Protein AF-A0A095AE59-F1 (afdb_monomer_lite)

Secondary structure (DSSP, 8-state):
---------GGGTGGGTT---------------SS-----PPP----S----HHHHHHHHHHHHHHHH-GGGS---SPPPP-TT--S--HHHHHHHHHHHHHHHHHT-PPPPPHHHHHHHHHHS-SS--THHHHHHHHHHHHHHHHTTS--

Radius of gyration: 30.9 Å; chains: 1; bounding box: 45×102×58 Å

Foldseek 3Di:
DDDDDDDDPCVVVVVPVPDDDDDDDDDDDDDDPVDDDDDDDDDDDDPPPCPPVVLVVLLVVLVVCVVPPCVVVDDPDDDDDDPPPPQDPVVVVVVVVVQVVVCVVVVHHDDDDPVNVVVVVVRPDPDDDPVVVNVVSVVSNVVVVVVVPPD

Organism: Schistosoma haematobium (NCBI:txid6185)

Structure (mmCIF, N/CA/C/O backbone):
data_AF-A0A095AE59-F1
#
_entry.id   AF-A0A095AE59-F1
#
loop_
_atom_site.group_PDB
_atom_site.id
_atom_site.type_symbol
_atom_site.label_atom_id
_atom_site.label_alt_id
_atom_site.label_comp_id
_atom_site.label_asym_id
_atom_site.label_entity_id
_atom_site.label_seq_id
_atom_site.pdbx_PDB_ins_code
_atom_site.Cartn_x
_atom_site.Cartn_y
_atom_site.Cartn_z
_atom_site.occupancy
_atom_site.B_iso_or_equiv
_atom_site.auth_seq_id
_atom_site.auth_comp_id
_atom_site.auth_asym_id
_atom_site.auth_atom_id
_atom_site.pdbx_PDB_model_num
ATOM 1 N N . MET A 1 1 ? 5.897 71.742 -32.193 1.00 44.62 1 MET A N 1
ATOM 2 C CA . MET A 1 1 ? 7.334 71.741 -32.503 1.00 44.62 1 MET A CA 1
ATOM 3 C C . MET A 1 1 ? 8.038 71.369 -31.223 1.00 44.62 1 MET A C 1
ATOM 5 O O . MET A 1 1 ? 8.006 72.182 -30.319 1.00 44.62 1 MET A O 1
ATOM 9 N N . ASP A 1 2 ? 8.529 70.138 -31.137 1.00 49.59 2 ASP A N 1
ATOM 10 C CA . ASP A 1 2 ? 9.642 69.733 -30.275 1.00 49.59 2 ASP A CA 1
ATOM 11 C C . ASP A 1 2 ? 10.181 68.446 -30.899 1.00 49.59 2 ASP A C 1
ATOM 13 O O . ASP A 1 2 ? 9.523 67.403 -30.910 1.00 49.59 2 ASP A O 1
ATOM 17 N N . GLU A 1 3 ? 11.324 68.581 -31.562 1.00 55.31 3 GLU A N 1
ATOM 18 C CA . GLU A 1 3 ? 11.985 67.504 -32.283 1.00 55.31 3 GLU A CA 1
ATOM 19 C C . GLU A 1 3 ? 12.816 66.675 -31.307 1.00 55.31 3 GLU A C 1
ATOM 21 O O . GLU A 1 3 ? 13.649 67.205 -30.575 1.00 55.31 3 GLU A O 1
ATOM 26 N N . THR A 1 4 ? 12.609 65.359 -31.299 1.00 60.41 4 THR A N 1
ATOM 27 C CA . THR A 1 4 ? 13.534 64.425 -30.653 1.00 60.41 4 THR A CA 1
ATOM 28 C C . THR A 1 4 ? 14.161 63.555 -31.732 1.00 60.41 4 THR A C 1
ATOM 30 O O . THR A 1 4 ? 13.521 62.695 -32.336 1.00 60.41 4 THR A O 1
ATOM 33 N N . GLU A 1 5 ? 15.430 63.844 -32.014 1.00 61.81 5 GLU A N 1
ATOM 34 C CA . GLU A 1 5 ? 16.277 63.126 -32.960 1.00 61.81 5 GLU A CA 1
ATOM 35 C C . GLU A 1 5 ? 16.436 61.655 -32.543 1.00 61.81 5 GLU A C 1
ATOM 37 O O . GLU A 1 5 ? 17.273 61.296 -31.712 1.00 61.81 5 GLU A O 1
ATOM 42 N N . LEU A 1 6 ? 15.645 60.767 -33.142 1.00 58.19 6 LEU A N 1
ATOM 43 C CA . LEU A 1 6 ? 15.825 59.323 -33.015 1.00 58.19 6 LEU A CA 1
ATOM 44 C C . LEU A 1 6 ? 16.950 58.865 -33.949 1.00 58.19 6 LEU A C 1
ATOM 46 O O . LEU A 1 6 ? 16.722 58.513 -35.106 1.00 58.19 6 LEU A O 1
ATOM 50 N N . ARG A 1 7 ? 18.188 58.847 -33.446 1.00 63.56 7 ARG A N 1
ATOM 51 C CA . ARG A 1 7 ? 19.289 58.157 -34.132 1.00 63.56 7 ARG A CA 1
ATOM 52 C C . ARG A 1 7 ? 19.126 56.640 -33.960 1.00 63.56 7 ARG A C 1
ATOM 54 O O . ARG A 1 7 ? 19.018 56.176 -32.823 1.00 63.56 7 ARG A O 1
ATOM 61 N N . PRO A 1 8 ? 19.134 55.840 -35.040 1.00 63.72 8 PRO A N 1
ATOM 62 C CA . PRO A 1 8 ? 19.041 54.392 -34.918 1.00 63.72 8 PRO A CA 1
ATOM 63 C C . PRO A 1 8 ? 20.317 53.838 -34.273 1.00 63.72 8 PRO A C 1
ATOM 65 O O . PRO A 1 8 ? 21.432 54.096 -34.729 1.00 63.72 8 PRO A O 1
ATOM 68 N N . ASN A 1 9 ? 20.158 53.057 -33.202 1.00 62.66 9 ASN A N 1
ATOM 69 C CA . ASN A 1 9 ? 21.262 52.384 -32.521 1.00 62.66 9 ASN A CA 1
ATOM 70 C C . ASN A 1 9 ? 21.696 51.151 -33.335 1.00 62.66 9 ASN A C 1
ATOM 72 O O . ASN A 1 9 ? 21.341 50.013 -33.030 1.00 62.66 9 ASN A O 1
ATOM 76 N N . LEU A 1 10 ? 22.434 51.402 -34.421 1.00 58.81 10 LEU A N 1
ATOM 77 C CA . LEU A 1 10 ? 22.906 50.377 -35.359 1.00 58.81 10 LEU A CA 1
ATOM 78 C C . LEU A 1 10 ? 24.014 49.480 -34.780 1.00 58.81 10 LEU A C 1
ATOM 80 O O . LEU A 1 10 ? 24.376 48.481 -35.398 1.00 58.81 10 LEU A O 1
ATOM 84 N N . GLY A 1 11 ? 24.512 49.780 -33.575 1.00 57.94 11 GLY A N 1
ATOM 85 C CA . GLY A 1 11 ? 25.562 48.998 -32.918 1.00 57.94 11 GLY A CA 1
ATOM 86 C C . GLY A 1 11 ? 25.155 47.558 -32.599 1.00 57.94 11 GLY A C 1
ATOM 87 O O . GLY A 1 11 ? 26.012 46.686 -32.551 1.00 57.94 11 GLY A O 1
ATOM 88 N N . ARG A 1 12 ? 23.854 47.268 -32.444 1.00 59.34 12 ARG A N 1
ATOM 89 C CA . ARG A 1 12 ? 23.380 45.907 -32.127 1.00 59.34 12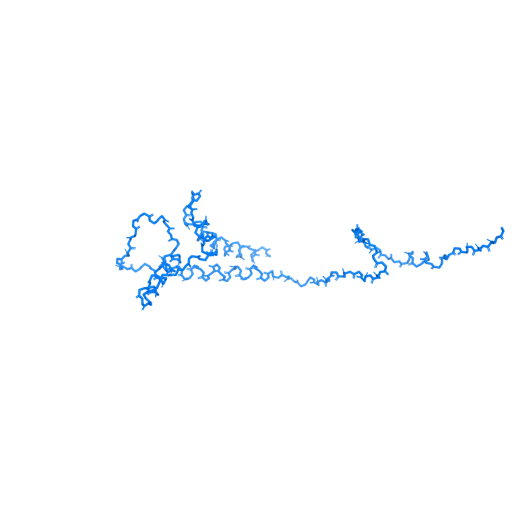 ARG A CA 1
ATOM 90 C C . ARG A 1 12 ? 23.313 44.950 -33.316 1.00 59.34 12 ARG A C 1
ATOM 92 O O . ARG A 1 12 ? 23.201 43.748 -33.099 1.00 59.34 12 ARG A O 1
ATOM 99 N N . PHE A 1 13 ? 23.350 45.451 -34.549 1.00 51.16 13 PHE A N 1
ATOM 100 C CA . PHE A 1 13 ? 23.167 44.605 -35.734 1.00 51.16 13 PHE A CA 1
ATOM 101 C C . PHE A 1 13 ? 24.470 43.979 -36.241 1.00 51.16 13 PHE A C 1
ATOM 103 O O . PHE A 1 13 ? 24.425 42.971 -36.942 1.00 51.16 13 PHE A O 1
ATOM 110 N N . VAL A 1 14 ? 25.629 44.534 -35.877 1.00 52.06 14 VAL A N 1
ATOM 111 C CA . VAL A 1 14 ? 26.927 44.078 -36.404 1.00 52.06 14 VAL A CA 1
ATOM 112 C C . VAL A 1 14 ? 27.375 42.758 -35.761 1.00 52.06 14 VAL A C 1
ATOM 114 O O . VAL A 1 14 ? 27.997 41.930 -36.423 1.00 52.06 14 VAL A O 1
ATOM 117 N N . ASP A 1 15 ? 26.961 42.486 -34.523 1.00 51.53 15 ASP A N 1
ATOM 118 C CA . ASP A 1 15 ? 27.387 41.285 -33.790 1.00 51.53 15 ASP A CA 1
ATOM 119 C C . ASP A 1 15 ? 26.660 39.997 -34.224 1.00 51.53 15 ASP A C 1
ATOM 121 O O . ASP A 1 15 ? 27.040 38.897 -33.818 1.00 51.53 15 ASP A O 1
ATOM 125 N N . ILE A 1 16 ? 25.626 40.105 -35.068 1.00 53.12 16 ILE A N 1
ATOM 126 C CA . ILE A 1 16 ? 24.824 38.960 -35.533 1.00 53.12 16 ILE A CA 1
ATOM 127 C C . ILE A 1 16 ? 25.560 38.168 -36.625 1.00 53.12 16 ILE A C 1
ATOM 129 O O . ILE A 1 16 ? 25.397 36.954 -36.723 1.00 53.12 16 ILE A O 1
ATOM 133 N N . ILE A 1 17 ? 26.406 38.821 -37.427 1.00 51.47 17 ILE A N 1
ATOM 134 C CA . ILE A 1 17 ? 26.980 38.213 -38.640 1.00 51.47 17 ILE A CA 1
ATOM 135 C C . ILE A 1 17 ? 28.113 37.220 -38.306 1.00 51.47 17 ILE A C 1
ATOM 137 O O . ILE A 1 17 ? 28.391 36.313 -39.085 1.00 51.47 17 ILE A O 1
ATOM 141 N N . ASN A 1 18 ? 28.721 37.318 -37.117 1.00 48.81 18 ASN A N 1
ATOM 142 C CA . ASN A 1 18 ? 29.879 36.497 -36.739 1.00 48.81 18 ASN A CA 1
ATOM 143 C C . ASN A 1 18 ? 29.552 35.268 -35.875 1.00 48.81 18 ASN A C 1
ATOM 145 O O . ASN A 1 18 ? 30.479 34.600 -35.413 1.00 48.81 18 ASN A O 1
ATOM 149 N N . ARG A 1 19 ? 28.274 34.935 -35.631 1.00 47.22 19 ARG A N 1
ATOM 150 C CA . ARG A 1 19 ? 27.924 33.766 -34.806 1.00 47.22 19 ARG A CA 1
ATOM 151 C C . ARG A 1 19 ? 27.335 32.627 -35.649 1.00 47.22 19 ARG A C 1
ATOM 153 O O . ARG A 1 19 ? 26.220 32.768 -36.146 1.00 47.22 19 ARG A O 1
ATOM 160 N N . PRO A 1 20 ? 28.034 31.486 -35.802 1.00 43.62 20 PRO A N 1
ATOM 161 C CA . PRO A 1 20 ? 27.492 30.352 -36.535 1.00 43.62 20 PRO A CA 1
ATOM 162 C C . PRO A 1 20 ? 26.428 29.616 -35.701 1.00 43.62 20 PRO A C 1
ATOM 164 O O . PRO A 1 20 ? 26.676 29.244 -34.559 1.00 43.62 20 PRO A O 1
ATOM 167 N N . VAL A 1 21 ? 25.253 29.459 -36.324 1.00 47.72 21 VAL A N 1
ATOM 168 C CA . VAL A 1 21 ? 24.254 28.370 -36.254 1.00 47.72 21 VAL A CA 1
ATOM 169 C C . VAL A 1 21 ? 23.987 27.717 -34.885 1.00 47.72 21 VAL A C 1
ATOM 171 O O . VAL A 1 21 ? 24.815 26.970 -34.378 1.00 47.72 21 VAL A O 1
ATOM 174 N N . CYS A 1 22 ? 22.766 27.89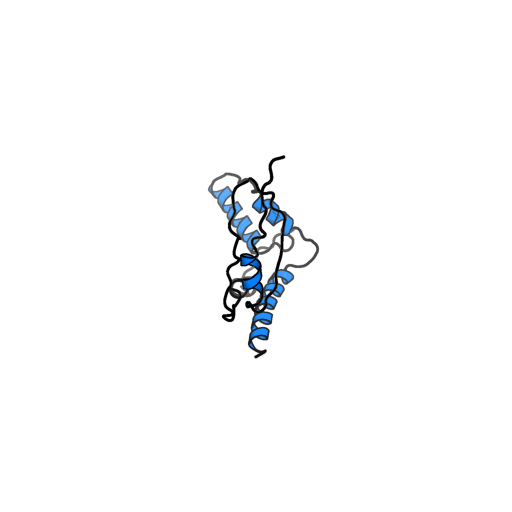1 -34.361 1.00 36.06 22 CYS A N 1
ATOM 175 C CA . CYS A 1 22 ? 21.839 26.775 -34.091 1.00 36.06 22 CYS A CA 1
ATOM 176 C C . CYS A 1 22 ? 20.494 27.262 -33.528 1.00 36.06 22 CYS A C 1
ATOM 178 O O . CYS A 1 22 ? 20.423 28.152 -32.683 1.00 36.06 22 CYS A O 1
ATOM 180 N N . GLU A 1 23 ? 19.432 26.647 -34.038 1.00 45.03 23 GLU A N 1
ATOM 181 C CA . GLU A 1 23 ? 18.020 26.864 -33.738 1.00 45.03 23 GLU A CA 1
ATOM 182 C C . GLU A 1 23 ? 17.653 26.641 -32.263 1.00 45.03 23 GLU A C 1
ATOM 184 O O . GLU A 1 23 ? 18.024 25.648 -31.641 1.00 45.03 23 GLU A O 1
ATOM 189 N N . SER A 1 24 ? 16.826 27.528 -31.714 1.00 41.09 24 SER A N 1
ATOM 190 C CA . SER A 1 24 ? 15.416 27.238 -31.397 1.00 41.09 24 SER A CA 1
ATOM 191 C C . SER A 1 24 ? 14.826 28.438 -30.658 1.00 41.09 24 SER A C 1
ATOM 193 O O . SER A 1 24 ? 15.142 28.734 -29.508 1.00 41.09 24 SER A O 1
ATOM 195 N N . VAL A 1 25 ? 13.966 29.163 -31.365 1.00 52.03 25 VAL A N 1
ATOM 196 C CA . VAL A 1 25 ? 13.066 30.148 -30.778 1.00 52.03 25 VAL A CA 1
ATOM 197 C C . VAL A 1 25 ? 11.788 29.397 -30.420 1.00 52.03 25 VAL A C 1
ATOM 199 O O . VAL A 1 25 ? 11.071 28.957 -31.312 1.00 52.03 25 VAL A O 1
ATOM 202 N N . THR A 1 26 ? 11.482 29.271 -29.132 1.00 37.47 26 THR A N 1
ATOM 203 C CA . THR A 1 26 ? 10.104 29.062 -28.671 1.00 37.47 26 THR A CA 1
ATOM 204 C C . THR A 1 26 ? 9.743 30.235 -27.779 1.00 37.47 26 THR A C 1
ATOM 206 O O . THR A 1 26 ? 10.106 30.284 -26.604 1.00 37.47 26 THR A O 1
ATOM 209 N N . VAL A 1 27 ? 9.089 31.218 -28.393 1.00 55.75 27 VAL A N 1
ATOM 210 C CA . VAL A 1 27 ? 8.369 32.280 -27.698 1.00 55.75 27 VAL A CA 1
ATOM 211 C C . VAL A 1 27 ? 7.060 31.644 -27.244 1.00 55.75 27 VAL A C 1
ATOM 213 O O . VAL A 1 27 ? 6.225 31.322 -28.083 1.00 55.75 27 VAL A O 1
ATOM 216 N N . GLU A 1 28 ? 6.898 31.410 -25.945 1.00 50.44 28 GLU A N 1
ATOM 217 C CA . GLU A 1 28 ? 5.562 31.278 -25.368 1.00 50.44 28 GLU A CA 1
ATOM 218 C C . GLU A 1 28 ? 5.323 32.464 -24.436 1.00 50.44 28 GLU A C 1
ATOM 220 O O . GLU A 1 28 ? 6.128 32.788 -23.560 1.00 50.44 28 GLU A O 1
ATOM 225 N N . ASP A 1 29 ? 4.228 33.153 -24.731 1.00 53.53 29 ASP A N 1
ATOM 226 C CA . ASP A 1 29 ? 3.824 34.452 -24.224 1.00 53.53 29 ASP A CA 1
ATOM 227 C C . ASP A 1 29 ? 3.653 34.481 -22.699 1.00 53.53 29 ASP A C 1
ATOM 229 O O . ASP A 1 29 ? 2.640 34.048 -22.146 1.00 53.53 29 ASP A O 1
ATOM 233 N N . LEU A 1 30 ? 4.602 35.105 -22.002 1.00 53.50 30 LEU A N 1
ATOM 234 C CA . LEU A 1 30 ? 4.412 35.588 -20.637 1.00 53.50 30 LEU A CA 1
ATOM 235 C C . LEU A 1 30 ? 4.291 37.110 -20.677 1.00 53.50 30 LEU A C 1
ATOM 237 O O . LEU A 1 30 ? 5.258 37.832 -20.916 1.00 53.50 30 LEU A O 1
ATOM 241 N N . LYS A 1 31 ? 3.065 37.593 -20.450 1.00 59.91 31 LYS A N 1
ATOM 242 C CA . LYS A 1 31 ? 2.748 39.015 -20.269 1.00 59.91 31 LYS A CA 1
ATOM 243 C C . LYS A 1 31 ? 3.765 39.654 -19.308 1.00 59.91 31 LYS A C 1
ATOM 245 O O . LYS A 1 31 ? 3.912 39.157 -18.188 1.00 59.91 31 LYS A O 1
ATOM 250 N N . PRO A 1 32 ? 4.440 40.754 -19.684 1.00 55.91 32 PRO A N 1
ATOM 251 C CA . PRO A 1 32 ? 5.426 41.375 -18.819 1.00 55.91 32 PRO A CA 1
ATOM 252 C C . PRO A 1 32 ? 4.707 42.137 -17.704 1.00 55.91 32 PRO A C 1
ATOM 254 O O . PRO A 1 32 ? 4.274 43.272 -17.885 1.00 55.91 32 PRO A O 1
ATOM 257 N N . ASN A 1 33 ? 4.626 41.548 -16.513 1.00 60.19 33 ASN A N 1
ATOM 258 C CA . ASN A 1 33 ? 4.391 42.306 -15.283 1.00 60.19 33 ASN A CA 1
ATOM 259 C C . ASN A 1 33 ? 5.659 43.100 -14.927 1.00 60.19 33 ASN A C 1
ATOM 261 O O . ASN A 1 33 ? 6.238 42.833 -13.888 1.00 60.19 33 ASN A O 1
ATOM 265 N N . GLY A 1 34 ? 6.143 43.996 -15.800 1.00 66.44 34 GLY A N 1
ATOM 266 C CA . GLY A 1 34 ? 7.197 45.003 -15.546 1.00 66.44 34 GLY A CA 1
ATOM 267 C C . GLY A 1 34 ? 8.546 44.547 -14.955 1.00 66.44 34 GLY A C 1
ATOM 268 O O . GLY A 1 34 ? 9.435 45.371 -14.768 1.00 66.44 34 GLY A O 1
ATOM 269 N N . VAL A 1 35 ? 8.718 43.264 -14.654 1.00 78.50 35 VAL A N 1
ATOM 270 C CA . VAL A 1 35 ? 9.838 42.692 -13.916 1.00 78.50 35 VAL A CA 1
ATOM 271 C C . VAL A 1 35 ? 10.515 41.702 -14.844 1.00 78.50 35 VAL A C 1
ATOM 273 O O . VAL A 1 35 ? 9.908 40.730 -15.292 1.00 78.50 35 VAL A O 1
ATOM 276 N N . TYR A 1 36 ? 11.775 41.984 -15.164 1.00 84.62 36 TYR A N 1
ATOM 277 C CA . TYR A 1 36 ? 12.587 41.114 -16.001 1.00 84.62 36 TYR A CA 1
ATOM 278 C C . TYR A 1 36 ? 12.739 39.742 -15.341 1.00 84.62 36 TYR A C 1
ATOM 280 O O . TYR A 1 36 ? 13.205 39.637 -14.205 1.00 84.62 36 TYR A O 1
ATOM 288 N N . GLN A 1 37 ? 12.369 38.697 -16.078 1.00 81.50 37 GLN A N 1
ATOM 289 C CA . GLN A 1 37 ? 12.560 37.317 -15.666 1.00 81.50 37 GLN A CA 1
ATOM 290 C C . GLN A 1 37 ? 13.666 36.713 -16.540 1.00 81.50 37 GLN A C 1
ATOM 292 O O . GLN A 1 37 ? 13.531 36.706 -17.766 1.00 81.50 37 GLN A O 1
ATOM 297 N N . PRO A 1 38 ? 14.786 36.259 -15.951 1.00 84.25 38 PRO A N 1
ATOM 298 C CA . PRO A 1 38 ? 15.862 35.674 -16.731 1.00 84.25 38 PRO A CA 1
ATOM 299 C C . PRO A 1 38 ? 15.381 34.392 -17.430 1.00 84.25 38 PRO A C 1
ATOM 301 O O . PRO A 1 38 ? 14.557 33.661 -16.871 1.00 84.25 38 PRO A O 1
ATOM 304 N N . PRO A 1 39 ? 15.898 34.103 -18.636 1.00 82.25 39 PRO A N 1
ATOM 305 C CA . PRO A 1 39 ? 15.518 32.916 -19.386 1.00 82.25 39 PRO A CA 1
ATOM 306 C C . PRO A 1 39 ? 15.848 31.658 -18.581 1.00 82.25 39 PRO A C 1
ATOM 308 O O . PRO A 1 39 ? 16.965 31.485 -18.088 1.00 82.25 39 PRO A O 1
ATOM 311 N N . HIS A 1 40 ? 14.861 30.776 -18.446 1.00 79.75 40 HIS A N 1
ATOM 312 C CA . HIS A 1 40 ? 15.029 29.509 -17.751 1.00 79.75 40 HIS A CA 1
ATOM 313 C C . HIS A 1 40 ? 15.851 28.556 -18.629 1.00 79.75 40 HIS A C 1
ATOM 315 O O . HIS A 1 40 ? 15.319 27.901 -19.524 1.00 79.75 40 HIS A O 1
ATOM 321 N N . LEU A 1 41 ? 17.163 28.501 -18.399 1.00 83.44 41 LEU A N 1
ATOM 322 C CA . LEU A 1 41 ? 18.056 27.611 -19.136 1.00 83.44 41 LEU A CA 1
ATOM 323 C C . LEU A 1 41 ? 17.832 26.161 -18.696 1.00 83.44 41 LEU A C 1
ATOM 325 O O . LEU A 1 41 ? 18.083 25.795 -17.547 1.00 83.44 41 LEU A O 1
ATOM 329 N N . THR A 1 42 ? 17.375 25.324 -19.623 1.00 83.00 42 THR A N 1
ATOM 330 C CA . THR A 1 42 ? 17.304 23.876 -19.420 1.00 83.00 42 THR A CA 1
ATOM 331 C C . THR A 1 42 ? 18.728 23.318 -19.319 1.00 83.00 42 THR A C 1
ATOM 333 O O . THR A 1 42 ? 19.557 23.635 -20.175 1.00 83.00 42 THR A O 1
ATOM 336 N N . PRO A 1 43 ? 19.054 22.497 -18.303 1.00 82.62 43 PRO A N 1
ATOM 337 C CA . PRO A 1 43 ? 20.394 21.937 -18.167 1.00 82.62 43 PRO A CA 1
ATOM 338 C C . PRO A 1 43 ? 20.772 21.093 -19.392 1.00 82.62 43 PRO A C 1
ATOM 340 O O . PRO A 1 43 ? 20.059 20.160 -19.769 1.00 82.62 43 PRO A O 1
ATOM 343 N N . VAL A 1 44 ? 21.918 21.418 -19.998 1.00 80.06 44 VAL A N 1
ATOM 344 C CA . VAL A 1 44 ? 22.521 20.647 -21.091 1.00 80.06 44 VAL A CA 1
ATOM 345 C C . VAL A 1 44 ? 23.296 19.487 -20.473 1.00 80.06 44 VAL A C 1
ATOM 347 O O . VAL A 1 44 ? 24.361 19.668 -19.888 1.00 80.06 44 VAL A O 1
ATOM 350 N N . PHE A 1 45 ? 22.740 18.283 -20.562 1.00 76.12 45 PHE A N 1
ATOM 351 C CA . PHE A 1 45 ? 23.387 17.076 -20.056 1.00 76.12 45 PHE A CA 1
ATOM 352 C C . PHE A 1 45 ? 24.243 16.435 -21.151 1.00 76.12 45 PHE A C 1
ATOM 354 O O . PHE A 1 45 ? 23.675 15.912 -22.113 1.00 76.12 45 PHE A O 1
ATOM 361 N N . PHE A 1 46 ? 25.564 16.386 -20.959 1.00 74.06 46 PHE A N 1
ATOM 362 C CA . PHE A 1 46 ? 26.499 15.666 -21.833 1.00 74.06 46 PHE A CA 1
ATOM 363 C C . PHE A 1 46 ? 26.049 14.214 -22.090 1.00 74.06 46 PHE A C 1
ATOM 365 O O . PHE A 1 46 ? 25.440 13.571 -21.225 1.00 74.06 46 PHE A O 1
ATOM 372 N N . GLU A 1 47 ? 26.309 13.706 -23.297 1.00 64.19 47 GLU A N 1
ATOM 373 C CA . GLU A 1 47 ? 26.053 12.312 -23.678 1.00 64.19 47 GLU A CA 1
ATOM 374 C C . GLU A 1 47 ? 27.100 11.369 -23.073 1.00 64.19 47 GLU A C 1
ATOM 376 O O . GLU A 1 47 ? 27.856 10.700 -23.766 1.00 64.19 47 GLU A O 1
ATOM 381 N N . GLU A 1 48 ? 27.144 11.266 -21.750 1.00 63.53 48 GLU A N 1
ATOM 382 C CA . GLU A 1 48 ? 27.539 9.984 -21.169 1.00 63.53 48 GLU A CA 1
ATOM 383 C C . GLU A 1 48 ? 26.424 8.999 -21.498 1.00 63.53 48 GLU A C 1
ATOM 385 O O . GLU A 1 48 ? 25.257 9.382 -21.450 1.00 63.53 48 GLU A O 1
ATOM 390 N N . SER A 1 49 ? 26.738 7.755 -21.866 1.00 62.59 49 SER A N 1
ATOM 391 C CA . SER A 1 49 ? 25.741 6.732 -22.193 1.00 62.59 49 SER A CA 1
ATOM 392 C C . SER A 1 49 ? 24.770 6.558 -21.016 1.00 62.59 49 SER A C 1
ATOM 394 O O . SER A 1 49 ? 25.031 5.799 -20.079 1.00 62.59 49 SER A O 1
ATOM 396 N N . LYS A 1 50 ? 23.665 7.317 -21.028 1.00 61.31 50 LYS A N 1
ATOM 397 C CA . LYS A 1 50 ? 22.723 7.431 -19.915 1.00 61.31 50 LYS A CA 1
ATOM 398 C C . LYS A 1 50 ? 21.962 6.122 -19.831 1.00 61.31 50 LYS A C 1
ATOM 400 O O . LYS A 1 50 ? 20.885 5.979 -20.415 1.00 61.31 50 LYS A O 1
ATOM 405 N N . LYS A 1 51 ? 22.499 5.149 -19.093 1.00 61.97 51 LYS A N 1
ATOM 406 C CA . LYS A 1 51 ? 21.688 4.038 -18.601 1.00 61.97 51 LYS A CA 1
ATOM 407 C C . LYS A 1 51 ? 20.563 4.683 -17.808 1.00 61.97 51 LYS A C 1
ATOM 409 O O . LYS A 1 51 ? 20.797 5.310 -16.779 1.00 61.97 51 LYS A O 1
ATOM 414 N N . LYS A 1 52 ? 19.346 4.649 -18.355 1.00 70.94 52 LYS A N 1
ATOM 415 C CA . LYS A 1 52 ? 18.198 5.311 -17.734 1.00 70.94 52 LYS A CA 1
ATOM 416 C C . LYS A 1 52 ? 18.004 4.636 -16.369 1.00 70.94 52 LYS A C 1
ATOM 418 O O . LYS A 1 52 ? 17.657 3.452 -16.356 1.00 70.94 52 LYS A O 1
ATOM 423 N N . PRO A 1 53 ? 18.199 5.332 -15.233 1.00 77.00 53 PRO A N 1
ATOM 424 C CA . PRO A 1 53 ? 18.172 4.705 -13.905 1.00 77.00 53 PRO A CA 1
ATOM 425 C C . PRO A 1 53 ? 16.807 4.070 -13.602 1.00 77.00 53 PRO A C 1
ATOM 427 O O . PRO A 1 53 ? 16.689 3.133 -12.814 1.00 77.00 53 PRO A O 1
ATOM 430 N N . SER A 1 54 ? 15.756 4.536 -14.283 1.00 81.19 54 SER A N 1
ATOM 431 C CA . SER A 1 54 ? 14.425 3.935 -14.262 1.00 81.19 54 SER A CA 1
ATOM 432 C C . SER A 1 54 ? 14.399 2.500 -14.796 1.00 81.19 54 SER A C 1
ATOM 434 O O . SER A 1 54 ? 13.695 1.668 -14.227 1.00 81.19 54 SER A O 1
ATOM 436 N N . ILE A 1 55 ? 15.170 2.191 -15.844 1.00 83.56 55 ILE A N 1
ATOM 437 C CA . ILE A 1 55 ? 15.233 0.855 -16.443 1.00 83.56 55 ILE A CA 1
ATOM 438 C C . ILE A 1 55 ? 15.945 -0.097 -15.487 1.00 83.56 55 ILE A C 1
ATOM 440 O O . ILE A 1 55 ? 15.419 -1.164 -15.200 1.00 83.56 55 ILE A O 1
ATOM 444 N N . GLU A 1 56 ? 17.100 0.284 -14.943 1.00 84.50 56 GLU A N 1
ATOM 445 C CA . GLU A 1 56 ? 17.834 -0.557 -13.985 1.00 84.50 56 GLU A CA 1
ATOM 446 C C . GLU A 1 56 ? 17.005 -0.841 -12.731 1.00 84.50 56 GLU A C 1
ATOM 448 O O . GLU A 1 56 ? 16.905 -1.985 -12.285 1.00 84.50 56 GLU A O 1
ATOM 453 N N . ARG A 1 57 ? 16.306 0.178 -12.220 1.00 88.81 57 ARG A N 1
ATOM 454 C CA . ARG A 1 57 ? 15.377 0.010 -11.102 1.00 88.81 57 ARG A CA 1
ATOM 455 C C . ARG A 1 57 ? 14.209 -0.910 -11.452 1.00 88.81 57 ARG A C 1
ATOM 457 O O . ARG A 1 57 ? 13.781 -1.682 -10.597 1.00 88.81 57 ARG A O 1
ATOM 464 N N . ALA A 1 58 ? 13.685 -0.836 -12.676 1.00 87.06 58 ALA A N 1
ATOM 465 C CA . ALA A 1 58 ? 12.636 -1.737 -13.142 1.00 87.06 58 ALA A CA 1
ATOM 466 C C . ALA A 1 58 ? 13.139 -3.185 -13.236 1.00 87.06 58 ALA A C 1
ATOM 468 O O . ALA A 1 58 ? 12.446 -4.080 -12.764 1.00 87.06 58 ALA A O 1
ATOM 469 N N . LYS A 1 59 ? 14.362 -3.410 -13.739 1.00 87.31 59 LYS A N 1
ATOM 470 C CA . LYS A 1 59 ? 14.996 -4.740 -13.768 1.00 87.31 59 LYS A CA 1
ATOM 471 C C . LYS A 1 59 ? 15.145 -5.317 -12.366 1.00 87.31 59 LYS A C 1
ATOM 473 O O . LYS A 1 59 ? 14.739 -6.446 -12.128 1.00 87.31 59 LYS A O 1
ATOM 478 N N . LEU A 1 60 ? 15.680 -4.533 -11.428 1.00 89.50 60 LEU A N 1
ATOM 479 C CA . LEU A 1 60 ?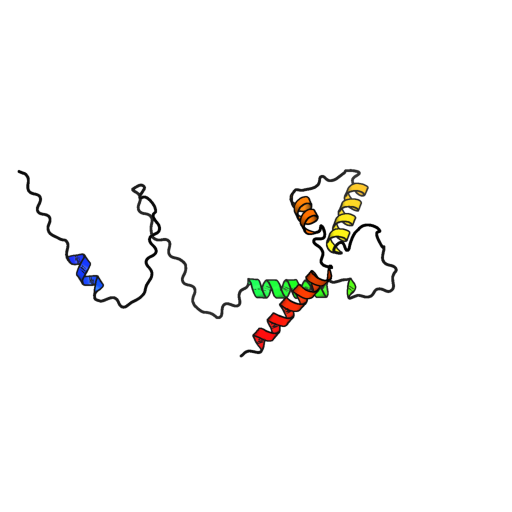 15.875 -4.989 -10.052 1.00 89.50 60 LEU A CA 1
ATOM 480 C C . LEU A 1 60 ? 14.541 -5.355 -9.389 1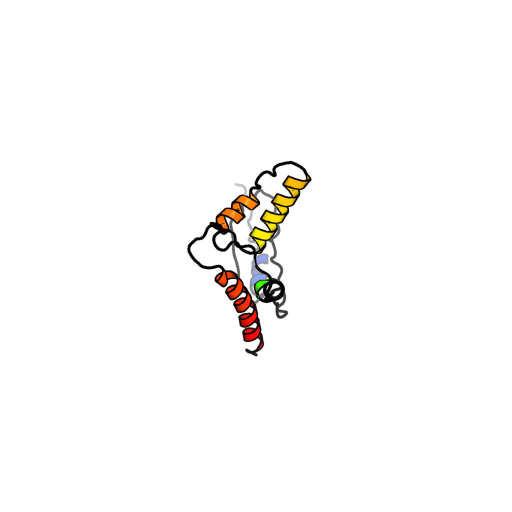.00 89.50 60 LEU A C 1
ATOM 482 O O . LEU A 1 60 ? 14.445 -6.374 -8.713 1.00 89.50 60 LEU A O 1
ATOM 486 N N . ARG A 1 61 ? 13.495 -4.549 -9.616 1.00 89.00 61 ARG A N 1
ATOM 487 C CA . ARG A 1 61 ? 12.140 -4.850 -9.133 1.00 89.00 61 ARG A CA 1
ATOM 488 C C . ARG A 1 61 ? 11.576 -6.122 -9.761 1.00 89.00 61 ARG A C 1
ATOM 490 O O . ARG A 1 61 ? 11.010 -6.927 -9.034 1.00 89.00 61 ARG A O 1
ATOM 497 N N . ALA A 1 62 ? 11.746 -6.302 -11.068 1.00 88.06 62 ALA A N 1
ATOM 498 C CA . ALA A 1 62 ? 11.280 -7.487 -11.780 1.00 88.06 62 ALA A CA 1
ATOM 499 C C . ALA A 1 62 ? 11.991 -8.760 -11.295 1.00 88.06 62 ALA A C 1
ATOM 501 O O . ALA A 1 62 ? 11.339 -9.759 -11.013 1.00 88.06 62 ALA A O 1
ATOM 502 N N . ALA A 1 63 ? 13.317 -8.707 -11.131 1.00 89.00 63 ALA A N 1
ATOM 503 C CA . ALA A 1 63 ? 14.108 -9.819 -10.607 1.00 89.00 63 ALA A CA 1
ATOM 504 C C . ALA A 1 63 ? 13.687 -10.180 -9.179 1.00 89.00 63 ALA A C 1
ATOM 506 O O . ALA A 1 63 ? 13.454 -11.346 -8.879 1.00 89.00 63 ALA A O 1
ATOM 507 N N . ARG A 1 64 ? 13.531 -9.167 -8.317 1.00 89.00 64 ARG A N 1
ATOM 508 C CA . ARG A 1 64 ? 13.058 -9.354 -6.944 1.00 89.00 64 ARG A CA 1
ATOM 509 C C . ARG A 1 64 ? 11.677 -10.006 -6.901 1.00 89.00 64 ARG A C 1
ATOM 511 O O . ARG A 1 64 ? 11.493 -10.938 -6.135 1.00 89.00 64 ARG A O 1
ATOM 518 N N . PHE A 1 65 ? 10.747 -9.542 -7.737 1.00 85.25 65 PHE A N 1
ATOM 519 C CA . PHE A 1 65 ? 9.396 -10.097 -7.815 1.00 85.25 65 PHE A CA 1
ATOM 520 C C . PHE A 1 65 ? 9.419 -11.602 -8.114 1.00 85.25 65 PHE A C 1
ATOM 522 O O . PHE A 1 65 ? 8.813 -12.371 -7.385 1.00 85.25 65 PHE A O 1
ATOM 529 N N . ILE A 1 66 ? 10.183 -12.028 -9.125 1.00 84.38 66 ILE A N 1
ATOM 530 C CA . ILE A 1 66 ? 10.266 -13.448 -9.505 1.00 84.38 66 ILE A CA 1
ATOM 531 C C . ILE A 1 66 ? 10.934 -14.291 -8.414 1.00 84.38 66 ILE A C 1
ATOM 533 O O . ILE A 1 66 ? 10.526 -15.421 -8.185 1.00 84.38 66 ILE A O 1
ATOM 537 N N . LEU A 1 67 ? 11.964 -13.775 -7.741 1.00 84.88 67 LEU A N 1
ATOM 538 C CA . LEU A 1 67 ? 12.635 -14.515 -6.666 1.00 84.88 67 LEU A CA 1
ATOM 539 C C . LEU A 1 67 ? 11.768 -14.646 -5.406 1.00 84.88 67 LEU A C 1
ATOM 541 O O . LEU A 1 67 ? 11.878 -15.635 -4.688 1.00 84.88 67 LEU A O 1
ATOM 545 N N . GLU A 1 68 ? 10.931 -13.646 -5.125 1.00 82.25 68 GLU A N 1
ATOM 546 C CA . GLU A 1 68 ? 10.007 -13.642 -3.986 1.00 82.25 68 GLU A CA 1
ATOM 547 C C . GLU A 1 68 ? 8.679 -14.365 -4.284 1.00 82.25 68 GLU A C 1
ATOM 549 O O . GLU A 1 68 ? 7.884 -14.555 -3.358 1.00 82.25 68 GLU A O 1
ATOM 554 N N . ASP A 1 69 ? 8.430 -14.785 -5.533 1.00 76.75 69 ASP A N 1
ATOM 555 C CA . ASP A 1 69 ? 7.226 -15.528 -5.919 1.00 76.75 69 ASP A CA 1
ATOM 556 C C . ASP A 1 69 ? 7.185 -16.880 -5.192 1.00 76.75 69 ASP A C 1
ATOM 558 O O . ASP A 1 69 ? 7.831 -17.861 -5.563 1.00 76.75 69 ASP A O 1
ATOM 562 N N . THR A 1 70 ? 6.366 -16.946 -4.143 1.00 65.38 70 THR A N 1
ATOM 563 C CA . THR A 1 70 ? 6.206 -18.134 -3.294 1.00 65.38 70 THR A CA 1
ATOM 564 C C . THR A 1 70 ? 5.605 -19.324 -4.031 1.00 65.38 70 THR A C 1
ATOM 566 O O . THR A 1 70 ? 5.749 -20.448 -3.570 1.00 65.38 70 THR A O 1
ATOM 569 N N . ASP A 1 71 ? 4.947 -19.096 -5.167 1.00 68.69 71 ASP A N 1
ATOM 570 C CA . ASP A 1 71 ? 4.395 -20.171 -5.993 1.00 68.69 71 ASP A CA 1
ATOM 571 C C . ASP A 1 71 ? 5.462 -20.972 -6.740 1.00 68.69 71 ASP A C 1
ATOM 573 O O . ASP A 1 71 ? 5.185 -22.097 -7.139 1.00 68.69 71 ASP A O 1
ATOM 577 N N . LEU A 1 72 ? 6.677 -20.436 -6.906 1.00 64.31 72 LEU A N 1
ATOM 578 C CA . LEU A 1 72 ? 7.802 -21.214 -7.436 1.00 64.31 72 LEU A CA 1
ATOM 579 C C . LEU A 1 72 ? 8.332 -22.231 -6.422 1.00 64.31 72 LEU A C 1
ATOM 581 O O . LEU A 1 72 ? 8.890 -23.253 -6.811 1.00 64.31 72 LEU A O 1
ATOM 585 N N . ASN A 1 73 ? 8.157 -21.957 -5.129 1.00 67.75 73 ASN A N 1
ATOM 586 C CA . ASN A 1 73 ? 8.509 -22.886 -4.067 1.00 67.75 73 ASN A CA 1
ATOM 587 C C . ASN A 1 73 ? 7.312 -23.809 -3.830 1.00 67.75 73 ASN A C 1
ATOM 589 O O . ASN A 1 73 ? 6.427 -23.515 -3.025 1.00 67.75 73 ASN A O 1
ATOM 593 N N . GLU A 1 74 ? 7.268 -24.916 -4.567 1.00 66.81 74 GLU A N 1
ATOM 594 C CA . GLU A 1 74 ? 6.262 -25.964 -4.402 1.00 66.81 74 GLU A CA 1
ATOM 595 C C . GLU A 1 74 ? 6.425 -26.631 -3.027 1.00 66.81 74 GLU A C 1
ATOM 597 O O . GLU A 1 74 ? 7.162 -27.596 -2.845 1.00 66.81 74 GLU A O 1
ATOM 602 N N . SER A 1 75 ? 5.762 -26.078 -2.012 1.00 77.69 75 SER A N 1
ATOM 603 C CA . SER A 1 75 ? 5.588 -26.756 -0.732 1.00 77.69 75 SER A CA 1
ATOM 604 C C . SER A 1 75 ? 4.490 -27.809 -0.877 1.00 77.69 75 SER A C 1
ATOM 606 O O . SER A 1 75 ? 3.378 -27.456 -1.268 1.00 77.69 75 SER A O 1
ATOM 608 N N . ASP A 1 76 ? 4.748 -29.046 -0.458 1.00 84.69 76 ASP A N 1
ATOM 609 C CA . ASP A 1 76 ? 3.767 -30.152 -0.436 1.00 84.69 76 ASP A CA 1
ATOM 610 C C . ASP A 1 76 ? 2.693 -30.008 0.671 1.00 84.69 76 ASP A C 1
ATOM 612 O O . ASP A 1 76 ? 1.939 -30.920 0.997 1.00 84.69 76 ASP A O 1
ATOM 616 N N . LEU A 1 77 ? 2.632 -28.842 1.315 1.00 85.69 77 LEU A N 1
ATOM 617 C CA . LEU A 1 77 ? 1.657 -28.553 2.358 1.00 85.69 77 LEU A CA 1
ATOM 618 C C . LEU A 1 77 ? 0.332 -28.093 1.731 1.00 85.69 77 LEU A C 1
ATOM 620 O O . LEU A 1 77 ? 0.344 -27.329 0.760 1.00 85.69 77 LEU A O 1
ATOM 624 N N . PRO A 1 78 ? -0.822 -28.482 2.303 1.00 85.88 78 PRO A N 1
ATOM 625 C CA . PRO A 1 78 ? -2.115 -28.029 1.811 1.00 85.88 78 PRO A CA 1
ATOM 626 C C . PRO A 1 78 ? -2.220 -26.500 1.904 1.00 85.88 78 PRO A C 1
ATOM 628 O O . PRO A 1 78 ? -2.007 -25.908 2.964 1.00 85.88 78 PRO A O 1
ATOM 631 N N . LYS A 1 79 ? -2.569 -25.852 0.786 1.00 79.12 79 LYS A N 1
ATOM 632 C CA . LYS A 1 79 ? -2.812 -24.404 0.729 1.00 79.12 79 LYS A CA 1
ATOM 633 C C . LYS A 1 79 ? -4.272 -24.101 1.074 1.00 79.12 79 LYS A C 1
ATOM 635 O O . LYS A 1 79 ? -5.189 -24.739 0.565 1.00 79.12 79 LYS A O 1
ATOM 640 N N . GLU A 1 80 ? -4.487 -23.091 1.914 1.00 79.12 80 GLU A N 1
ATOM 641 C CA . GLU A 1 80 ? -5.824 -22.573 2.226 1.00 79.12 80 GLU A CA 1
ATOM 642 C C . GLU A 1 80 ? -6.475 -21.985 0.958 1.00 79.12 80 GLU A C 1
ATOM 644 O O . GLU A 1 80 ? -5.964 -21.016 0.389 1.00 79.12 80 GLU A O 1
ATOM 649 N N . VAL A 1 81 ? -7.605 -22.557 0.526 1.00 77.88 81 VAL A N 1
ATOM 650 C CA . VAL A 1 81 ? -8.385 -22.097 -0.637 1.00 77.88 81 VAL A CA 1
ATOM 651 C C . VAL A 1 81 ? -9.584 -21.276 -0.161 1.00 77.88 81 VAL A C 1
ATOM 653 O O . VAL A 1 81 ? -10.342 -21.722 0.698 1.00 77.88 81 VAL A O 1
ATOM 656 N N . TYR A 1 82 ? -9.775 -20.086 -0.735 1.00 72.69 82 TYR A N 1
ATOM 657 C CA . TYR A 1 82 ? -10.890 -19.191 -0.411 1.00 72.69 82 TYR A CA 1
ATOM 658 C C . TYR A 1 82 ? -11.892 -19.177 -1.563 1.00 72.69 82 TYR A C 1
ATOM 660 O O . TYR A 1 82 ? -11.546 -18.866 -2.701 1.00 72.69 82 TYR A O 1
ATOM 668 N N . PHE A 1 83 ? -13.150 -19.495 -1.270 1.00 69.75 83 PHE A N 1
ATOM 669 C CA . PHE A 1 83 ? -14.226 -19.459 -2.258 1.00 69.75 83 PHE A CA 1
ATOM 670 C C . PHE A 1 83 ? -14.709 -18.018 -2.494 1.00 69.75 83 PHE A C 1
ATOM 672 O O . PHE A 1 83 ? -14.882 -17.254 -1.549 1.00 69.75 83 PHE A O 1
ATOM 679 N N . GLY A 1 84 ? -14.943 -17.646 -3.758 1.00 64.88 84 GLY A N 1
ATOM 680 C CA . GLY A 1 84 ? -15.502 -16.337 -4.148 1.00 64.88 84 GLY A CA 1
ATOM 681 C C . GLY A 1 84 ? -14.494 -15.186 -4.267 1.00 64.88 84 GLY A C 1
ATOM 682 O O . GLY A 1 84 ? -14.852 -14.100 -4.710 1.00 64.88 84 GLY A O 1
ATOM 683 N N . CYS A 1 85 ? -13.232 -15.429 -3.927 1.00 58.75 85 CYS A N 1
ATOM 684 C CA . CYS A 1 85 ? -12.132 -14.486 -4.062 1.00 58.75 85 CYS A CA 1
ATOM 685 C C . CYS A 1 85 ? -11.383 -14.823 -5.362 1.00 58.75 85 CYS A C 1
ATOM 687 O O . CYS A 1 85 ? -10.560 -15.737 -5.405 1.00 58.75 85 CYS A O 1
ATOM 689 N N . GLY A 1 86 ? -11.783 -14.191 -6.468 1.00 57.16 86 GLY A N 1
ATOM 690 C CA . GLY A 1 86 ? -11.179 -14.438 -7.777 1.00 57.16 86 GLY A CA 1
ATOM 691 C C . GLY A 1 86 ? -9.717 -14.019 -7.759 1.00 57.16 86 GLY A C 1
ATOM 692 O O . GLY A 1 86 ? -9.466 -12.843 -7.550 1.00 57.16 86 GLY A O 1
ATOM 693 N N . SER A 1 87 ? -8.811 -14.989 -7.924 1.00 57.53 87 SER A N 1
ATOM 694 C CA . SER A 1 87 ? -7.360 -14.832 -8.122 1.00 57.53 87 SER A CA 1
ATOM 695 C C . SER A 1 87 ? -6.782 -13.550 -7.497 1.00 57.53 87 SER A C 1
ATOM 697 O O . SER A 1 87 ? -6.217 -12.679 -8.152 1.00 57.53 87 SER A O 1
ATOM 699 N N . GLU A 1 88 ? -7.031 -13.366 -6.201 1.00 60.47 88 GLU A N 1
ATOM 700 C CA . GLU A 1 88 ? -6.478 -12.213 -5.511 1.00 60.47 88 GLU A CA 1
ATOM 701 C C . GLU A 1 88 ? -4.970 -12.415 -5.400 1.00 60.47 88 GLU A C 1
ATOM 703 O O . GLU A 1 88 ? -4.498 -13.445 -4.909 1.00 60.47 88 GLU A O 1
ATOM 708 N N . GLU A 1 89 ? -4.227 -11.418 -5.879 1.00 67.06 89 GLU A N 1
ATOM 709 C CA . GLU A 1 89 ? -2.773 -11.361 -5.817 1.00 67.06 89 GLU A CA 1
ATOM 710 C C . GLU A 1 89 ? -2.328 -11.774 -4.400 1.00 67.06 89 GLU A C 1
ATOM 712 O O . GLU A 1 89 ? -2.822 -11.244 -3.407 1.00 67.06 89 GLU A O 1
ATOM 717 N N . ILE A 1 90 ? -1.393 -12.720 -4.260 1.00 71.81 90 ILE A N 1
ATOM 718 C CA . ILE A 1 90 ? -0.943 -13.247 -2.948 1.00 71.81 90 ILE A CA 1
ATOM 719 C C . ILE A 1 90 ? -0.627 -12.113 -1.956 1.00 71.81 90 ILE A C 1
ATOM 721 O O . ILE A 1 90 ? -0.848 -12.225 -0.746 1.00 71.81 90 ILE A O 1
ATOM 725 N N . PHE A 1 91 ? -0.135 -10.993 -2.487 1.00 73.31 91 PHE A N 1
ATOM 726 C CA . PHE A 1 91 ? 0.086 -9.753 -1.763 1.00 73.31 91 PHE A CA 1
ATOM 727 C C . PHE A 1 91 ? -1.185 -9.173 -1.114 1.00 73.31 91 PHE A C 1
ATOM 729 O O . PHE A 1 91 ? -1.152 -8.817 0.065 1.00 73.31 91 PHE A O 1
ATOM 736 N N . THR A 1 92 ? -2.301 -9.077 -1.843 1.00 77.50 92 THR A N 1
ATOM 737 C CA . THR A 1 92 ? -3.570 -8.545 -1.321 1.00 77.50 92 THR A CA 1
ATOM 738 C C . THR A 1 92 ? -4.105 -9.454 -0.232 1.00 77.50 92 THR A C 1
ATOM 740 O O . THR A 1 92 ? -4.452 -8.965 0.842 1.00 77.50 92 THR A O 1
ATOM 743 N N . ARG A 1 93 ? -4.041 -10.774 -0.442 1.00 79.25 93 ARG A N 1
ATOM 744 C CA . ARG A 1 93 ? -4.422 -11.764 0.567 1.00 79.25 93 ARG A CA 1
ATOM 745 C C . ARG A 1 93 ? -3.588 -11.627 1.840 1.00 79.25 93 ARG A C 1
ATOM 747 O O . ARG A 1 93 ? -4.140 -11.594 2.939 1.00 79.25 93 ARG A O 1
ATOM 754 N N . ARG A 1 94 ? -2.261 -11.512 1.712 1.00 82.44 94 ARG A N 1
ATOM 755 C CA . ARG A 1 94 ? -1.357 -11.319 2.859 1.00 82.44 94 ARG A CA 1
ATOM 756 C C . ARG A 1 94 ? -1.716 -10.052 3.633 1.00 82.44 94 ARG A C 1
ATOM 758 O O . ARG A 1 94 ? -1.819 -10.101 4.855 1.00 82.44 94 ARG A O 1
ATOM 765 N N . LYS A 1 95 ? -1.974 -8.952 2.924 1.00 85.19 95 LYS A N 1
ATOM 766 C CA . LYS A 1 95 ? -2.370 -7.679 3.532 1.00 85.19 95 LYS A CA 1
ATOM 767 C C . LYS A 1 95 ? -3.739 -7.761 4.224 1.00 85.19 95 LYS A C 1
ATOM 769 O O . LYS A 1 95 ? -3.919 -7.182 5.291 1.00 85.19 95 LYS A O 1
ATOM 774 N N . MET A 1 96 ? -4.703 -8.479 3.645 1.00 85.62 96 MET A N 1
ATOM 775 C CA . MET A 1 96 ? -6.013 -8.703 4.268 1.00 85.62 96 MET A CA 1
ATOM 776 C C . MET A 1 96 ? -5.889 -9.520 5.556 1.00 85.62 96 MET A C 1
ATOM 778 O O . MET A 1 96 ? -6.511 -9.165 6.554 1.00 85.62 96 MET A O 1
ATOM 782 N N . LYS A 1 97 ? -5.040 -10.556 5.558 1.00 89.50 97 LYS A N 1
ATOM 783 C CA . LYS A 1 97 ? -4.741 -11.354 6.755 1.00 89.50 97 LYS A CA 1
ATOM 784 C C . LYS A 1 97 ? -4.077 -10.514 7.847 1.00 89.50 97 LYS A C 1
ATOM 786 O O . LYS A 1 97 ? -4.494 -10.566 8.993 1.00 89.50 97 LYS A O 1
ATOM 791 N N . GLU A 1 98 ? -3.094 -9.691 7.489 1.00 92.25 98 GLU A N 1
ATOM 792 C CA . GLU A 1 98 ? -2.443 -8.765 8.426 1.00 92.25 98 GLU A CA 1
ATOM 793 C C . GLU A 1 98 ? -3.446 -7.784 9.047 1.00 92.25 98 GLU A C 1
ATOM 795 O O . GLU A 1 98 ? -3.471 -7.599 10.263 1.00 92.25 98 GLU A O 1
ATOM 800 N N . LYS A 1 99 ? -4.326 -7.205 8.220 1.00 92.31 99 LYS A N 1
ATOM 801 C CA . LYS A 1 99 ? -5.412 -6.344 8.691 1.00 92.31 99 LYS A CA 1
ATOM 802 C C . LYS A 1 99 ? -6.328 -7.082 9.667 1.00 92.31 99 LYS A C 1
ATOM 804 O O . LYS A 1 99 ? -6.654 -6.525 10.707 1.00 92.31 99 LYS A O 1
ATOM 809 N N . GLN A 1 100 ? -6.749 -8.300 9.334 1.00 92.56 100 GLN A N 1
ATOM 810 C CA . GLN A 1 100 ? -7.611 -9.103 10.198 1.00 92.56 100 GLN A CA 1
ATOM 811 C C . GLN A 1 100 ? -6.951 -9.361 11.558 1.00 92.56 100 GLN A C 1
ATOM 813 O O . GLN A 1 100 ? -7.563 -9.070 12.581 1.00 92.56 100 GLN A O 1
ATOM 818 N N . ASN A 1 101 ? -5.694 -9.811 11.565 1.00 95.81 101 ASN A N 1
ATOM 819 C CA . ASN A 1 101 ? -4.949 -10.067 12.798 1.00 95.81 101 ASN A CA 1
ATOM 820 C C . ASN A 1 101 ? -4.892 -8.819 13.688 1.00 95.81 101 ASN A C 1
ATOM 822 O O . ASN A 1 101 ? -5.194 -8.890 14.873 1.00 95.81 101 ASN A O 1
ATOM 826 N N . TYR A 1 102 ? -4.581 -7.657 13.106 1.00 97.00 102 TYR A N 1
ATOM 827 C CA . TYR A 1 102 ? -4.530 -6.404 13.857 1.00 97.00 102 TYR A CA 1
ATOM 828 C C . TYR A 1 102 ? -5.872 -6.058 14.515 1.00 97.00 102 TYR A C 1
ATOM 830 O O . TYR A 1 102 ? -5.913 -5.595 15.656 1.00 97.00 102 TYR A O 1
ATOM 838 N N . GLU A 1 103 ? -6.975 -6.243 13.795 1.00 96.75 103 GLU A N 1
ATOM 839 C CA . GLU A 1 103 ? -8.307 -5.920 14.304 1.00 96.75 103 GLU A CA 1
ATOM 840 C C . GLU A 1 103 ? -8.764 -6.889 15.400 1.00 96.75 103 GLU A C 1
ATOM 842 O O . GLU A 1 103 ? -9.428 -6.457 16.342 1.00 96.75 103 GLU A O 1
ATOM 847 N N . GLU A 1 104 ? -8.391 -8.168 15.301 1.00 96.62 104 GLU A N 1
ATOM 848 C CA . GLU A 1 104 ? -8.645 -9.186 16.327 1.00 96.62 104 GLU A CA 1
ATOM 849 C C . GLU A 1 104 ? -7.811 -8.935 17.589 1.00 96.62 104 GLU A C 1
ATOM 851 O O . GLU A 1 104 ? -8.341 -8.990 18.695 1.00 96.62 104 GLU A O 1
ATOM 856 N N . GLU A 1 105 ? -6.533 -8.585 17.433 1.00 97.88 105 GLU A N 1
ATOM 857 C CA . GLU A 1 105 ? -5.627 -8.286 18.548 1.00 97.88 105 GLU A CA 1
ATOM 858 C C . GLU A 1 105 ? -6.034 -7.017 19.310 1.00 97.88 105 GLU A C 1
ATOM 860 O O . GLU A 1 105 ? -5.952 -6.966 20.537 1.00 97.88 105 GLU A O 1
ATOM 865 N N . ASN A 1 106 ? -6.482 -5.984 18.589 1.00 97.31 106 ASN A N 1
ATOM 866 C CA . ASN A 1 106 ? -6.807 -4.679 19.171 1.00 97.31 106 ASN A CA 1
ATOM 867 C C . ASN A 1 106 ? -8.309 -4.453 19.370 1.00 97.31 106 ASN A C 1
ATOM 869 O O . ASN A 1 106 ? -8.703 -3.362 19.780 1.00 97.31 106 ASN A O 1
ATOM 873 N N . PHE A 1 107 ? -9.152 -5.436 19.041 1.00 96.62 107 PHE A N 1
ATOM 874 C CA . PHE A 1 107 ? -10.616 -5.370 19.125 1.00 96.62 107 PHE A CA 1
ATOM 875 C C . PHE A 1 107 ? -11.228 -4.106 18.490 1.00 96.62 107 PHE A C 1
ATOM 877 O O . PHE A 1 107 ? -12.231 -3.566 18.963 1.00 96.62 107 PHE A O 1
ATOM 884 N N . THR A 1 108 ? -10.623 -3.598 17.414 1.00 96.56 108 THR A N 1
ATOM 885 C CA . THR A 1 108 ? -11.044 -2.360 16.740 1.00 96.56 108 THR A CA 1
ATOM 886 C C . THR A 1 108 ? -11.059 -2.540 15.230 1.00 96.56 108 THR A C 1
ATOM 888 O O . THR A 1 108 ? -10.169 -3.158 14.663 1.00 96.56 108 THR A O 1
ATOM 891 N N . ARG A 1 109 ? -12.068 -1.980 14.547 1.00 95.81 109 ARG A N 1
ATOM 892 C CA . ARG A 1 109 ? -12.206 -2.078 13.083 1.00 95.81 109 ARG A CA 1
ATOM 893 C C . ARG A 1 109 ? -11.470 -0.938 12.382 1.00 95.81 109 ARG A C 1
ATOM 895 O O . ARG A 1 109 ? -11.745 0.236 12.647 1.00 95.81 109 ARG A O 1
ATOM 902 N N . LEU A 1 110 ? -10.609 -1.261 11.416 1.00 93.12 110 LEU A N 1
ATOM 903 C CA . LEU A 1 110 ? -9.901 -0.251 10.635 1.00 93.12 110 LEU A CA 1
ATOM 904 C C . LEU A 1 110 ? -10.779 0.319 9.516 1.00 93.12 110 LEU A C 1
ATOM 906 O O . LEU A 1 110 ? -11.439 -0.396 8.751 1.00 93.12 110 LEU A O 1
ATOM 910 N N . LYS A 1 111 ? -10.739 1.647 9.377 1.00 94.81 111 LYS A N 1
ATOM 911 C CA . LYS A 1 111 ? -11.409 2.361 8.285 1.00 94.81 111 LYS A CA 1
ATOM 912 C C . LYS A 1 111 ? -10.669 2.134 6.971 1.00 94.81 111 LYS A C 1
ATOM 914 O O . LYS A 1 111 ? -9.445 2.164 6.921 1.00 94.81 111 LYS A O 1
ATOM 919 N N . ILE A 1 112 ? -11.428 1.989 5.890 1.00 91.62 112 ILE A N 1
ATOM 920 C CA . ILE A 1 112 ? -10.871 1.880 4.539 1.00 91.62 112 ILE A CA 1
ATOM 921 C C . ILE A 1 112 ? -10.293 3.217 4.069 1.00 91.62 112 ILE A C 1
ATOM 923 O O . ILE A 1 112 ? -10.969 4.252 4.068 1.00 91.62 112 ILE A O 1
ATOM 927 N N . THR A 1 113 ? -9.037 3.196 3.634 1.00 92.00 113 THR A N 1
ATOM 928 C CA . THR A 1 113 ? -8.357 4.398 3.135 1.00 92.00 113 THR A CA 1
ATOM 929 C C . THR A 1 113 ? -8.700 4.675 1.667 1.00 92.00 113 THR A C 1
ATOM 931 O O . THR A 1 113 ? -9.114 3.793 0.911 1.00 92.00 113 THR A O 1
ATOM 934 N N . LYS A 1 114 ? -8.509 5.922 1.207 1.00 93.94 114 LYS A N 1
ATOM 935 C CA . LYS A 1 114 ? -8.692 6.273 -0.219 1.00 93.94 114 LYS A CA 1
ATOM 936 C C . LYS A 1 114 ? -7.765 5.463 -1.134 1.00 93.94 114 LYS A C 1
ATOM 938 O O . LYS A 1 114 ? -8.153 5.128 -2.252 1.00 93.94 114 LYS A O 1
ATOM 943 N N . GLN A 1 115 ? -6.555 5.167 -0.659 1.00 87.44 115 GLN A N 1
ATOM 944 C CA . GLN A 1 115 ? -5.575 4.368 -1.384 1.00 87.44 115 GLN A CA 1
ATOM 945 C C . GLN A 1 115 ? -6.049 2.922 -1.542 1.00 87.44 115 GLN A C 1
ATOM 947 O O . GLN A 1 115 ? -5.990 2.392 -2.646 1.00 87.44 115 GLN A O 1
ATOM 952 N N . GLU A 1 116 ? -6.591 2.317 -0.486 1.00 85.00 116 GLU A N 1
ATOM 953 C CA . GLU A 1 116 ? -7.154 0.963 -0.550 1.00 85.00 116 GLU A CA 1
ATOM 954 C C . GLU A 1 116 ? -8.317 0.875 -1.523 1.00 85.00 116 GLU A C 1
ATOM 956 O O . GLU A 1 116 ? -8.289 0.024 -2.399 1.00 85.00 116 GLU A O 1
ATOM 961 N N . LYS A 1 117 ? -9.251 1.832 -1.487 1.00 88.75 117 LYS A N 1
ATOM 962 C CA . LYS A 1 117 ? -10.343 1.895 -2.475 1.00 88.75 117 LYS A CA 1
ATOM 963 C C . LYS A 1 117 ? -9.836 1.988 -3.914 1.00 88.75 117 LYS A C 1
ATOM 965 O O . LYS A 1 117 ? -10.482 1.518 -4.845 1.00 88.75 117 LYS A O 1
ATOM 970 N N . ARG A 1 118 ? -8.712 2.676 -4.141 1.00 84.62 118 ARG A N 1
ATOM 971 C CA . ARG A 1 118 ? -8.097 2.758 -5.473 1.00 84.62 118 ARG A CA 1
ATOM 972 C C . ARG A 1 118 ? -7.520 1.407 -5.890 1.00 84.62 118 ARG A C 1
ATOM 974 O O . ARG A 1 118 ? -7.733 1.026 -7.034 1.00 84.62 118 ARG A O 1
ATOM 981 N N . ILE A 1 119 ? -6.819 0.732 -4.982 1.00 79.62 119 ILE A N 1
ATOM 982 C CA . ILE A 1 119 ? -6.221 -0.586 -5.220 1.00 79.62 119 ILE A CA 1
ATOM 983 C C . ILE A 1 119 ? -7.320 -1.624 -5.473 1.00 79.62 119 ILE A C 1
ATOM 985 O O . ILE A 1 119 ? -7.291 -2.294 -6.494 1.00 79.62 119 ILE A O 1
ATOM 989 N N . GLU A 1 120 ? -8.344 -1.673 -4.626 1.00 80.19 120 GLU A N 1
ATOM 990 C CA . GLU A 1 120 ? -9.516 -2.543 -4.775 1.00 80.19 120 GLU A CA 1
ATOM 991 C C . GLU A 1 120 ? -10.170 -2.374 -6.154 1.00 80.19 120 GLU A C 1
ATOM 993 O O . GLU A 1 120 ? -10.365 -3.341 -6.881 1.00 80.19 120 GLU A O 1
ATOM 998 N N . ARG A 1 121 ? -10.388 -1.127 -6.594 1.00 82.19 121 ARG A N 1
ATOM 999 C CA . ARG A 1 121 ? -10.907 -0.852 -7.945 1.00 82.19 121 ARG A CA 1
ATOM 1000 C C . ARG A 1 121 ? -9.985 -1.300 -9.075 1.00 82.19 121 ARG A C 1
ATOM 1002 O O . ARG A 1 121 ? -10.488 -1.595 -10.152 1.00 82.19 121 ARG A O 1
ATOM 1009 N N . SER A 1 122 ? -8.667 -1.288 -8.873 1.00 72.69 122 SER A N 1
ATOM 1010 C CA . SER A 1 122 ? -7.721 -1.792 -9.878 1.00 72.69 122 SER A CA 1
ATOM 1011 C C . SER A 1 122 ? -7.611 -3.314 -9.898 1.00 72.69 122 SER A C 1
ATOM 1013 O O . SER A 1 122 ? -7.222 -3.855 -10.925 1.00 72.69 122 SER A O 1
ATOM 1015 N N . LEU A 1 123 ? -7.950 -3.978 -8.789 1.00 68.75 123 LEU A N 1
ATOM 1016 C CA . LEU A 1 123 ? -7.958 -5.435 -8.663 1.00 68.75 123 LEU A CA 1
ATOM 1017 C C . LEU A 1 123 ? -9.250 -6.057 -9.200 1.00 68.75 123 LEU A C 1
ATOM 1019 O O . LEU A 1 123 ? -9.239 -7.215 -9.602 1.00 68.75 123 LEU A O 1
ATOM 1023 N N . LEU A 1 124 ? -10.355 -5.300 -9.233 1.00 66.69 124 LEU A N 1
ATOM 1024 C CA . LEU A 1 124 ? -11.600 -5.774 -9.834 1.00 66.69 124 LEU A CA 1
ATOM 1025 C C . LEU A 1 124 ? -11.344 -6.243 -11.280 1.00 66.69 124 LEU A C 1
ATOM 1027 O O . LEU A 1 124 ? -10.819 -5.474 -12.096 1.00 66.69 124 LEU A O 1
ATOM 1031 N N . PRO A 1 125 ? -11.707 -7.493 -11.612 1.00 61.03 125 PRO A N 1
ATOM 1032 C CA . PRO A 1 125 ? -11.275 -8.125 -12.843 1.00 61.03 125 PRO A CA 1
ATOM 1033 C C . PRO A 1 125 ? -11.896 -7.418 -14.046 1.00 61.03 125 PRO A C 1
ATOM 1035 O O . PRO A 1 125 ? -13.113 -7.378 -14.209 1.00 61.03 125 PRO A O 1
ATOM 1038 N N . LYS A 1 126 ? -11.043 -6.904 -14.937 1.00 56.34 126 LYS A N 1
ATOM 1039 C CA . LYS A 1 126 ? -11.447 -6.457 -16.280 1.00 56.34 126 LYS A CA 1
ATOM 1040 C C . LYS A 1 126 ? -11.291 -7.557 -17.344 1.00 56.34 126 LYS A C 1
ATOM 1042 O O . LYS A 1 126 ? -11.410 -7.272 -18.529 1.00 56.34 126 LYS A O 1
ATOM 1047 N N . GLY A 1 127 ? -11.067 -8.808 -16.925 1.00 52.53 127 GLY A N 1
ATOM 1048 C CA . GLY A 1 127 ? -11.131 -9.990 -17.794 1.00 52.53 127 GLY A CA 1
ATOM 1049 C C . GLY A 1 127 ? -9.800 -10.611 -18.234 1.00 52.53 127 GLY A C 1
ATOM 1050 O O . GLY A 1 127 ? -9.801 -11.335 -19.222 1.00 52.53 127 GLY A O 1
ATOM 1051 N N . LEU A 1 128 ? -8.678 -10.392 -17.539 1.00 48.59 128 LEU A N 1
ATOM 1052 C CA . LEU A 1 128 ? -7.433 -11.121 -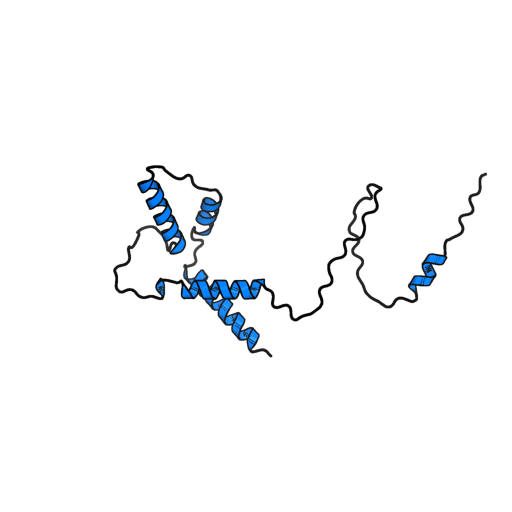17.823 1.00 48.59 128 LEU A CA 1
ATOM 1053 C C . LEU A 1 128 ? -6.805 -11.678 -16.539 1.00 48.59 128 LEU A C 1
ATOM 1055 O O . LEU A 1 128 ? -6.659 -10.957 -15.560 1.00 48.59 128 LEU A O 1
ATOM 1059 N N . SER A 1 129 ? -6.443 -12.960 -16.593 1.00 52.28 129 SER A N 1
ATOM 1060 C CA . SER A 1 129 ? -5.790 -13.749 -15.542 1.00 52.28 129 SER A CA 1
ATOM 1061 C C . SER A 1 129 ? -4.478 -13.131 -15.020 1.00 52.28 129 SER A C 1
ATOM 1063 O O . SER A 1 129 ? -3.723 -12.490 -15.762 1.00 52.28 129 SER A O 1
ATOM 1065 N N . ASP A 1 130 ? -4.188 -13.403 -13.744 1.00 55.56 130 ASP A N 1
ATOM 1066 C CA . ASP A 1 130 ? -2.996 -13.017 -12.969 1.00 55.56 130 ASP A CA 1
ATOM 1067 C C . ASP A 1 130 ? -1.641 -13.312 -13.623 1.00 55.56 130 ASP A C 1
ATOM 1069 O O . ASP A 1 130 ? -0.636 -12.681 -13.279 1.00 55.56 130 ASP A O 1
ATOM 1073 N N . THR A 1 131 ? -1.576 -14.217 -14.608 1.00 58.78 131 THR A N 1
ATOM 1074 C CA . THR A 1 131 ? -0.322 -14.508 -15.324 1.00 58.78 131 THR A CA 1
ATOM 1075 C C . THR A 1 131 ? 0.259 -13.266 -16.000 1.00 58.78 131 THR A C 1
ATOM 1077 O O . THR A 1 131 ? 1.469 -13.190 -16.204 1.00 58.78 131 THR A O 1
ATOM 1080 N N . SER A 1 132 ? -0.569 -12.260 -16.298 1.00 65.56 132 SER A N 1
ATOM 1081 C CA . SER A 1 132 ? -0.144 -11.026 -16.962 1.00 65.56 132 SER A CA 1
ATOM 1082 C C . SER A 1 132 ? 0.928 -10.244 -16.188 1.00 65.56 132 SER A C 1
ATOM 1084 O O . SER A 1 132 ? 1.853 -9.716 -16.809 1.00 65.56 132 SER A O 1
ATOM 1086 N N . SER A 1 133 ? 0.863 -10.200 -14.851 1.00 73.25 133 SER A N 1
ATOM 1087 C CA . SER A 1 133 ? 1.845 -9.477 -14.027 1.00 73.25 133 SER A CA 1
ATOM 1088 C C . SER A 1 133 ? 3.199 -10.187 -14.044 1.00 73.25 133 SER A C 1
ATOM 1090 O O . SER A 1 133 ? 4.217 -9.581 -14.391 1.00 73.25 133 SER A O 1
ATOM 1092 N N . ARG A 1 134 ? 3.201 -11.504 -13.800 1.00 77.38 134 ARG A N 1
ATOM 1093 C CA . ARG A 1 134 ? 4.406 -12.344 -13.859 1.00 77.38 134 ARG A CA 1
ATOM 1094 C C . ARG A 1 134 ? 5.045 -12.325 -15.248 1.00 77.38 134 ARG A C 1
ATOM 1096 O O . ARG A 1 134 ? 6.242 -12.065 -15.367 1.00 77.38 134 ARG A O 1
ATOM 1103 N N . LEU A 1 135 ? 4.253 -12.525 -16.302 1.00 82.38 135 LEU A N 1
ATOM 1104 C CA . LEU A 1 135 ? 4.727 -12.487 -17.690 1.00 82.38 135 LEU A CA 1
ATOM 1105 C C . LEU A 1 135 ? 5.341 -11.128 -18.040 1.00 82.38 135 LEU A C 1
ATOM 1107 O O . LEU A 1 135 ? 6.384 -11.074 -18.689 1.00 82.38 135 LEU A O 1
ATOM 1111 N N . ARG A 1 136 ? 4.758 -10.027 -17.552 1.00 84.69 136 ARG A N 1
ATOM 1112 C CA . ARG A 1 136 ? 5.313 -8.683 -17.742 1.00 84.69 136 ARG A CA 1
ATOM 1113 C C . ARG A 1 136 ? 6.669 -8.513 -17.055 1.00 84.69 136 ARG A C 1
ATOM 1115 O O . ARG A 1 136 ? 7.575 -7.951 -17.667 1.00 84.69 136 ARG A O 1
ATOM 1122 N N . GLN A 1 137 ? 6.835 -8.985 -15.817 1.00 87.06 137 GLN A N 1
ATOM 1123 C CA . GLN A 1 137 ? 8.132 -8.917 -15.125 1.00 87.06 137 GLN A CA 1
ATOM 1124 C C . GLN A 1 137 ? 9.193 -9.764 -15.841 1.00 87.06 137 GLN A C 1
ATOM 1126 O O . GLN A 1 137 ? 10.313 -9.297 -16.057 1.00 87.06 137 GLN A O 1
ATOM 1131 N N . MET A 1 138 ? 8.827 -10.967 -16.296 1.00 87.25 138 MET A N 1
ATOM 1132 C CA . MET A 1 138 ? 9.707 -11.815 -17.108 1.00 87.25 138 MET A CA 1
ATOM 1133 C C . MET A 1 138 ? 10.107 -11.124 -18.418 1.00 87.25 138 MET A C 1
ATOM 1135 O O . MET A 1 138 ? 11.286 -11.101 -18.767 1.00 87.25 138 MET A O 1
ATOM 1139 N N . GLN A 1 139 ? 9.157 -10.492 -19.112 1.00 88.06 139 GLN A N 1
ATOM 1140 C CA . GLN A 1 139 ? 9.425 -9.736 -20.335 1.00 88.06 139 GLN A CA 1
ATOM 1141 C C . GLN A 1 139 ? 10.393 -8.570 -20.095 1.00 88.06 139 GLN A C 1
ATOM 1143 O O . GLN A 1 139 ? 11.300 -8.371 -20.902 1.00 88.06 139 GLN A O 1
ATOM 1148 N N . ILE A 1 140 ? 10.236 -7.824 -18.992 1.00 88.88 140 ILE A N 1
ATOM 1149 C CA . ILE A 1 140 ? 11.149 -6.729 -18.621 1.00 88.88 140 ILE A CA 1
ATOM 1150 C C . ILE A 1 140 ? 12.581 -7.252 -18.487 1.00 88.88 140 ILE A C 1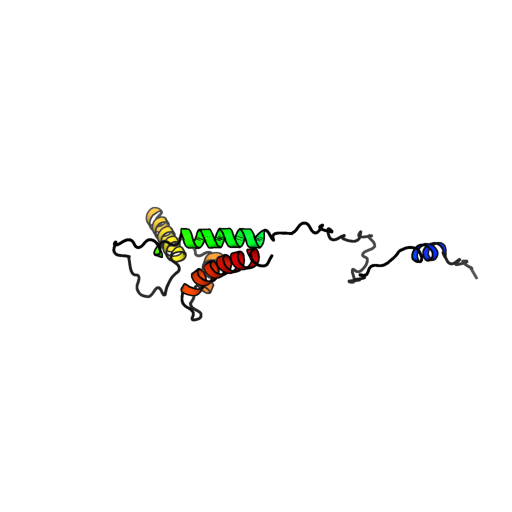
ATOM 1152 O O . ILE A 1 140 ? 13.510 -6.633 -19.009 1.00 88.88 140 ILE A O 1
ATOM 1156 N N . LEU A 1 141 ? 12.772 -8.394 -17.823 1.00 88.81 141 LEU A N 1
ATOM 1157 C CA . LEU A 1 141 ? 14.094 -8.999 -17.678 1.00 88.81 141 LEU A CA 1
ATOM 1158 C C . LEU A 1 141 ? 14.646 -9.472 -19.026 1.00 88.81 141 LEU A C 1
ATOM 1160 O O . LEU A 1 141 ? 15.773 -9.116 -19.365 1.00 88.81 141 LEU A O 1
ATOM 1164 N N . LEU A 1 142 ? 13.850 -10.186 -19.826 1.00 87.88 142 LEU A N 1
ATOM 1165 C CA . LEU A 1 142 ? 14.270 -10.732 -21.123 1.00 87.88 142 LEU A CA 1
ATOM 1166 C C . LEU A 1 142 ? 14.631 -9.644 -22.143 1.00 87.88 142 LEU A C 1
ATOM 1168 O O . LEU A 1 142 ? 15.707 -9.693 -22.739 1.00 87.88 142 LEU A O 1
ATOM 1172 N N . GLN A 1 143 ? 13.790 -8.616 -22.303 1.00 84.75 143 GLN A N 1
ATOM 1173 C CA . GLN A 1 143 ? 14.093 -7.476 -23.180 1.00 84.75 143 GLN A CA 1
ATOM 1174 C C . GLN A 1 143 ? 15.364 -6.752 -22.742 1.00 84.75 143 GLN A C 1
ATOM 1176 O O . GLN A 1 143 ? 16.088 -6.188 -23.559 1.00 84.75 143 GLN A O 1
ATOM 1181 N N . SER A 1 144 ? 15.661 -6.760 -21.446 1.00 74.38 144 SER A N 1
ATOM 1182 C CA . SER A 1 144 ? 16.860 -6.117 -20.938 1.00 74.38 144 SER A CA 1
ATOM 1183 C C . SER A 1 144 ? 18.155 -6.858 -21.273 1.00 74.38 144 SER A C 1
ATOM 1185 O O . SER A 1 144 ? 19.206 -6.220 -21.326 1.00 74.38 144 SER A O 1
ATOM 1187 N N . VAL A 1 145 ? 18.063 -8.170 -21.507 1.00 72.31 145 VAL A N 1
ATOM 1188 C CA . VAL A 1 145 ? 19.166 -9.034 -21.933 1.00 72.31 145 VAL A CA 1
ATOM 1189 C C . VAL A 1 145 ? 19.373 -8.907 -23.443 1.00 72.31 145 VAL A C 1
ATOM 1191 O O . VAL A 1 145 ? 20.502 -8.741 -23.887 1.00 72.31 145 VAL A O 1
ATOM 1194 N N . SER A 1 146 ? 18.301 -8.857 -24.243 1.00 65.19 146 SER A N 1
ATOM 1195 C CA . SER A 1 146 ? 18.408 -8.705 -25.705 1.00 65.19 146 SER A CA 1
ATOM 1196 C C . SER A 1 146 ? 19.024 -7.368 -26.147 1.00 65.19 146 SER A C 1
ATOM 1198 O O . SER A 1 146 ? 19.701 -7.310 -27.170 1.00 65.19 146 SER A O 1
ATOM 1200 N N . HIS A 1 147 ? 18.844 -6.294 -25.371 1.00 60.38 147 HIS A N 1
ATOM 1201 C CA . HIS A 1 147 ? 19.515 -5.008 -25.620 1.00 60.38 147 HIS A CA 1
ATOM 1202 C C . HIS A 1 147 ? 21.014 -5.030 -25.280 1.00 60.38 147 HIS A C 1
ATOM 1204 O O . HIS A 1 147 ? 21.742 -4.158 -25.740 1.00 60.38 147 HIS A O 1
ATOM 1210 N N . ALA A 1 148 ? 21.485 -5.994 -24.482 1.00 58.56 148 ALA A N 1
ATOM 1211 C CA . ALA A 1 148 ? 22.902 -6.129 -24.145 1.00 58.56 148 ALA A CA 1
ATOM 1212 C C . ALA A 1 148 ? 23.712 -6.861 -25.235 1.00 58.56 148 ALA A C 1
ATOM 1214 O O . ALA A 1 148 ? 24.930 -6.733 -25.255 1.00 58.56 148 ALA A O 1
ATOM 1215 N N . TYR A 1 149 ? 23.041 -7.592 -26.137 1.00 56.19 149 TYR A N 1
ATOM 1216 C CA . TYR A 1 149 ? 23.657 -8.382 -27.215 1.00 56.19 149 TYR A CA 1
ATOM 1217 C C . TYR A 1 149 ? 23.530 -7.754 -28.617 1.00 56.19 149 TYR A C 1
ATOM 1219 O O . TYR A 1 149 ? 23.893 -8.392 -29.596 1.00 56.19 149 TYR A O 1
ATOM 1227 N N . ASN A 1 150 ? 23.013 -6.525 -28.732 1.00 50.94 150 ASN A N 1
ATOM 1228 C CA . ASN A 1 150 ? 22.968 -5.760 -29.991 1.00 50.94 150 ASN A CA 1
ATOM 1229 C C . ASN A 1 150 ? 24.086 -4.698 -30.047 1.00 50.94 150 ASN A C 1
ATOM 1231 O O . ASN A 1 150 ? 23.833 -3.539 -30.375 1.00 50.94 150 ASN A O 1
ATOM 1235 N N . ILE A 1 151 ? 25.303 -5.097 -29.670 1.00 44.84 151 ILE A N 1
ATOM 1236 C CA . ILE A 1 151 ? 26.552 -4.345 -29.867 1.00 44.84 151 ILE A CA 1
ATOM 1237 C C . ILE A 1 151 ? 27.418 -5.159 -30.819 1.00 44.84 151 ILE A C 1
ATOM 1239 O O . ILE A 1 151 ? 27.514 -6.385 -30.580 1.00 44.84 151 ILE A O 1
#

Sequence (151 aa):
MDETELRPNLGRFVDIINRPVCESVTVEDLKPNGVYQPPHLTPVFFEESKKKPSIERAKLRAARFILEDTDLNESDLPKEVYFGCGSEEIFTRRKMKEKQNYEEENFTRLKITKQEKRIERSLLPKGLSDTSSRLRQMQILLQSVSHAYNI

pLDDT: mean 72.46, std 15.68, range [36.06, 97.88]